Protein AF-A0A532AII9-F1 (afdb_monomer_lite)

Sequence (109 aa):
PAQQASDRAIMRRGLEWCARHGITSIQNMDGNLHQLELLSEIEAEGGLLCRVQVPFHYKNFMTLDMLDKASTMAERYNGEWLSSGMVKVFYDGVLDSWTAVMVEPYADR

Secondary structure (DSSP, 8-state):
-HHHHHHHHHHHHHHHHHHHTT--EEE-TT--HHHHHHHHHHHHTT---SEEE-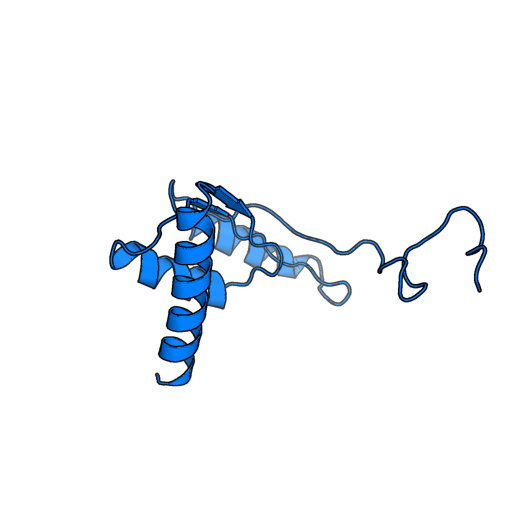-EEE-TT--GGGHHHHHHHHHH-B-SSEE---EEE--S--GGGT-S--SS--TT-

Radius of gyration: 16.85 Å; chains: 1; bounding box: 42×32×44 Å

Structure (mmCIF, N/CA/C/O backbone):
data_AF-A0A532AII9-F1
#
_entry.id   AF-A0A532AII9-F1
#
loop_
_atom_site.group_PDB
_atom_site.id
_atom_site.type_symbol
_atom_site.label_atom_id
_atom_site.label_alt_id
_atom_site.label_comp_id
_atom_site.label_asym_id
_atom_site.label_entity_id
_atom_site.label_seq_id
_atom_site.pdbx_PDB_ins_code
_atom_site.Cartn_x
_atom_site.Cartn_y
_atom_site.Cartn_z
_atom_site.occupancy
_atom_site.B_iso_or_equiv
_atom_site.auth_seq_id
_atom_site.auth_comp_id
_atom_site.auth_asym_id
_atom_site.auth_atom_id
_atom_site.pdbx_PDB_model_num
ATOM 1 N N . PRO A 1 1 ? -16.867 13.776 0.131 1.00 73.94 1 PRO A N 1
ATOM 2 C CA . PRO A 1 1 ? -17.819 12.757 0.647 1.00 73.94 1 PRO A CA 1
ATOM 3 C C . PRO A 1 1 ? -18.113 11.610 -0.337 1.00 73.94 1 PRO A C 1
ATOM 5 O O . PRO A 1 1 ? -17.810 10.470 -0.016 1.00 73.94 1 PRO A O 1
ATOM 8 N N . ALA A 1 2 ? -18.644 11.888 -1.538 1.00 84.25 2 ALA A N 1
ATOM 9 C CA . ALA A 1 2 ? -19.007 10.835 -2.501 1.00 84.25 2 ALA A CA 1
ATOM 10 C C . ALA A 1 2 ? -17.798 10.022 -3.013 1.00 84.25 2 ALA A C 1
ATOM 12 O O . ALA A 1 2 ? -17.857 8.796 -3.047 1.00 84.25 2 ALA A O 1
ATOM 13 N N . GLN A 1 3 ? -16.681 10.691 -3.332 1.00 88.19 3 GLN A N 1
ATOM 14 C CA . GLN A 1 3 ? -15.448 10.020 -3.767 1.00 88.19 3 GLN A CA 1
ATOM 15 C C . GLN A 1 3 ? -14.895 9.075 -2.691 1.00 88.19 3 GLN A C 1
ATOM 17 O O . GLN A 1 3 ? -14.621 7.918 -2.969 1.00 88.19 3 GLN A O 1
ATOM 22 N N . GLN A 1 4 ? -14.812 9.541 -1.445 1.00 88.38 4 GLN A N 1
ATOM 23 C CA . GLN A 1 4 ? -14.321 8.750 -0.313 1.00 88.38 4 GLN A CA 1
ATOM 24 C C . GLN A 1 4 ? -15.171 7.494 -0.069 1.00 88.38 4 GLN A C 1
ATOM 26 O O . GLN A 1 4 ? -14.630 6.411 0.138 1.00 88.38 4 GLN A O 1
ATOM 31 N N . ALA A 1 5 ? -16.501 7.612 -0.155 1.00 92.75 5 ALA A N 1
ATOM 32 C CA . ALA A 1 5 ? -17.399 6.463 -0.052 1.00 92.75 5 ALA A CA 1
ATOM 33 C C . ALA A 1 5 ? -17.170 5.452 -1.191 1.0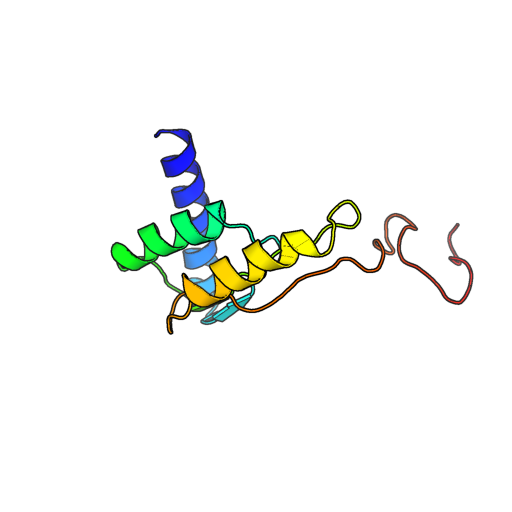0 92.75 5 ALA A C 1
ATOM 35 O O . ALA A 1 5 ? -17.145 4.244 -0.951 1.00 92.75 5 ALA A O 1
ATOM 36 N N . SER A 1 6 ? -16.953 5.941 -2.416 1.00 95.69 6 SER A N 1
ATOM 37 C CA . SER A 1 6 ? -16.599 5.101 -3.565 1.00 95.69 6 SER A CA 1
ATOM 38 C C . SER A 1 6 ? -15.260 4.384 -3.360 1.00 95.69 6 SER A C 1
ATOM 40 O O . SER A 1 6 ? -15.180 3.171 -3.558 1.00 95.69 6 SER A O 1
ATOM 42 N N . ASP A 1 7 ? -14.223 5.093 -2.909 1.00 95.44 7 ASP A N 1
ATOM 43 C CA . ASP A 1 7 ? -12.900 4.515 -2.650 1.00 95.44 7 ASP A CA 1
ATOM 44 C C . ASP A 1 7 ? -12.977 3.417 -1.575 1.00 95.44 7 ASP A C 1
ATOM 46 O O . ASP A 1 7 ? -12.427 2.326 -1.741 1.00 95.44 7 ASP A O 1
ATOM 50 N N . ARG A 1 8 ? -13.743 3.649 -0.501 1.00 96.06 8 ARG A N 1
ATOM 51 C CA . ARG A 1 8 ? -13.988 2.641 0.543 1.00 96.06 8 ARG A CA 1
ATOM 52 C C . ARG A 1 8 ? -14.734 1.423 0.019 1.00 96.06 8 ARG A C 1
ATOM 54 O O . ARG A 1 8 ? -14.383 0.299 0.375 1.00 96.06 8 ARG A O 1
ATOM 61 N N . ALA A 1 9 ? -15.735 1.615 -0.838 1.00 96.69 9 ALA A N 1
ATOM 62 C CA . ALA A 1 9 ? -16.444 0.505 -1.466 1.00 96.69 9 ALA A CA 1
ATOM 63 C C . ALA A 1 9 ? -15.504 -0.342 -2.344 1.00 96.69 9 ALA A C 1
ATOM 65 O O . ALA A 1 9 ? -15.608 -1.569 -2.363 1.00 96.69 9 ALA A O 1
ATOM 66 N N . ILE A 1 10 ? -14.546 0.284 -3.037 1.00 96.19 10 ILE A N 1
ATOM 67 C CA . ILE A 1 10 ? -13.507 -0.429 -3.792 1.00 96.19 10 ILE A CA 1
ATOM 68 C C . ILE A 1 10 ? -12.623 -1.254 -2.847 1.00 96.19 10 ILE A C 1
ATOM 70 O O . ILE A 1 10 ? -12.461 -2.452 -3.085 1.00 96.19 10 ILE A O 1
ATOM 74 N N . MET A 1 11 ? -12.124 -0.657 -1.760 1.00 95.88 11 MET A N 1
ATOM 75 C CA . MET A 1 11 ? -11.288 -1.353 -0.773 1.00 95.88 11 MET A CA 1
ATOM 76 C C . MET A 1 11 ? -12.006 -2.554 -0.147 1.00 95.88 11 MET A C 1
ATOM 78 O O . MET A 1 11 ? -11.443 -3.647 -0.091 1.00 95.88 11 MET A O 1
ATOM 82 N N . ARG A 1 12 ? -13.277 -2.393 0.248 1.00 97.50 12 ARG A N 1
ATOM 83 C CA . ARG A 1 12 ? -14.101 -3.482 0.802 1.00 97.50 12 ARG A CA 1
ATOM 84 C C . ARG A 1 12 ? -14.218 -4.665 -0.156 1.00 97.50 12 ARG A C 1
ATOM 86 O O . ARG A 1 12 ? -13.989 -5.796 0.257 1.00 97.50 12 ARG A O 1
ATOM 93 N N . ARG A 1 13 ? -14.476 -4.413 -1.444 1.00 97.62 13 ARG A N 1
ATOM 94 C CA . ARG A 1 13 ? -14.536 -5.483 -2.457 1.00 97.62 13 ARG A CA 1
ATOM 95 C C . ARG A 1 13 ? -13.213 -6.243 -2.584 1.00 97.62 13 ARG A C 1
ATOM 97 O O . ARG A 1 13 ? -13.236 -7.459 -2.759 1.00 97.62 13 ARG A O 1
ATOM 104 N N . GLY A 1 14 ? -12.079 -5.546 -2.494 1.00 96.50 14 GLY A N 1
ATOM 105 C CA . GLY A 1 14 ? -10.752 -6.170 -2.486 1.00 96.50 14 GLY A CA 1
ATOM 106 C C . GLY A 1 14 ? -10.539 -7.062 -1.261 1.00 96.50 14 GLY A C 1
ATOM 107 O O . GLY A 1 14 ? -10.178 -8.227 -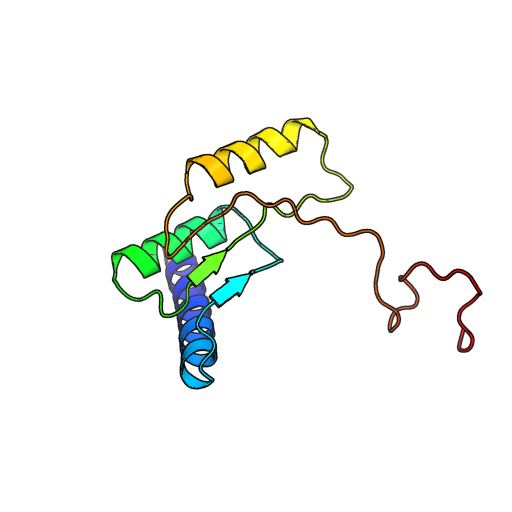1.407 1.00 96.50 14 GLY A O 1
ATOM 108 N N . LEU A 1 15 ? -10.851 -6.549 -0.067 1.00 97.56 15 LEU A N 1
ATOM 109 C CA . LEU A 1 15 ? -10.760 -7.291 1.198 1.00 97.56 15 LEU A CA 1
ATOM 110 C C . LEU A 1 15 ? -11.651 -8.540 1.201 1.00 97.56 15 LEU A C 1
ATOM 112 O O . LEU A 1 15 ? -11.197 -9.622 1.562 1.00 97.56 15 LEU A O 1
ATOM 116 N N . GLU A 1 16 ? -12.901 -8.419 0.747 1.00 98.12 16 GLU A N 1
ATOM 117 C CA . GLU A 1 16 ? -13.819 -9.552 0.585 1.00 98.12 16 GLU A CA 1
ATOM 118 C C . GLU A 1 16 ? -13.270 -10.591 -0.390 1.00 98.12 16 GLU A C 1
ATOM 120 O O . GLU A 1 16 ? -13.369 -11.794 -0.143 1.00 98.12 16 GLU A O 1
ATOM 125 N N . TRP A 1 17 ? -12.685 -10.147 -1.505 1.00 98.06 17 TRP A N 1
ATOM 126 C CA . TRP A 1 17 ? -12.070 -11.053 -2.464 1.00 98.06 17 TRP A CA 1
ATOM 127 C C . TRP A 1 17 ? -10.899 -11.811 -1.835 1.00 98.06 17 TRP A C 1
ATOM 129 O O . TRP A 1 17 ? -10.861 -13.035 -1.949 1.00 98.06 17 TRP A O 1
ATOM 139 N N . CYS A 1 18 ? -9.999 -11.123 -1.126 1.00 98.12 18 CYS A N 1
ATOM 140 C CA . CYS A 1 18 ? -8.885 -11.750 -0.415 1.00 98.12 18 CYS A CA 1
ATOM 141 C C . CYS A 1 18 ? -9.384 -12.778 0.609 1.00 98.12 18 CYS A C 1
ATOM 143 O O . CYS A 1 18 ? -8.981 -13.943 0.565 1.00 98.12 18 CYS A O 1
ATOM 145 N N . ALA A 1 19 ? -10.322 -12.379 1.469 1.00 97.75 19 ALA A N 1
ATOM 146 C CA . ALA A 1 19 ? -10.868 -13.233 2.516 1.00 97.75 19 ALA A CA 1
ATOM 147 C C . ALA A 1 19 ? -11.553 -14.490 1.954 1.00 97.75 19 ALA A C 1
ATOM 149 O O . ALA A 1 19 ? -11.332 -15.589 2.463 1.00 97.75 19 ALA A O 1
ATOM 150 N N . ARG A 1 20 ? -12.320 -14.368 0.856 1.00 98.12 20 ARG A N 1
ATOM 151 C CA . ARG A 1 20 ? -12.950 -15.523 0.182 1.00 98.12 20 ARG A CA 1
ATOM 152 C C . ARG A 1 20 ? -11.945 -16.553 -0.339 1.00 98.12 20 ARG A C 1
ATOM 154 O O . ARG A 1 20 ? -12.317 -17.711 -0.495 1.00 98.12 20 ARG A O 1
ATOM 161 N N . HIS A 1 21 ? -10.700 -16.154 -0.592 1.00 98.50 21 HIS A N 1
ATOM 162 C CA . HIS A 1 21 ? -9.622 -17.048 -1.027 1.00 98.50 21 HIS A CA 1
ATOM 163 C C . HIS A 1 21 ? -8.703 -17.483 0.127 1.00 98.50 21 HIS A C 1
ATOM 165 O O . HIS A 1 21 ? -7.636 -18.040 -0.114 1.00 98.50 21 HIS A O 1
ATOM 171 N N . GLY A 1 22 ? -9.090 -17.232 1.382 1.00 98.25 22 GLY A N 1
ATOM 172 C CA . GLY A 1 22 ? -8.295 -17.600 2.554 1.00 98.25 22 GLY A CA 1
ATOM 173 C C . GLY A 1 22 ? -7.051 -16.732 2.765 1.00 98.25 22 GLY A C 1
ATOM 174 O O . GLY A 1 22 ? -6.198 -17.074 3.584 1.00 98.25 22 GLY A O 1
ATOM 175 N N . ILE A 1 23 ? -6.931 -15.602 2.061 1.00 98.56 23 ILE A N 1
ATOM 176 C CA . ILE A 1 23 ? -5.857 -14.637 2.298 1.00 98.56 23 ILE A CA 1
ATOM 177 C C . ILE A 1 23 ? -6.204 -13.866 3.570 1.00 98.56 23 ILE A C 1
ATOM 179 O O . ILE A 1 23 ? -7.209 -13.163 3.632 1.00 98.56 23 ILE A O 1
ATOM 183 N N . THR A 1 24 ? -5.360 -14.000 4.591 1.00 97.69 24 THR A N 1
ATOM 184 C CA . THR A 1 24 ? -5.591 -13.390 5.913 1.00 97.69 24 THR A CA 1
ATOM 185 C C . THR A 1 24 ? -4.639 -12.237 6.229 1.00 97.69 24 THR A C 1
ATOM 187 O O . THR A 1 24 ? -4.815 -11.560 7.241 1.00 97.69 24 THR A O 1
ATOM 190 N N . SER A 1 25 ? -3.632 -12.005 5.385 1.00 98.06 25 SER A N 1
ATOM 191 C CA . SER A 1 25 ? -2.673 -10.907 5.512 1.00 98.06 25 SER A CA 1
ATOM 192 C C . SER A 1 25 ? -2.197 -10.457 4.134 1.00 98.06 25 SER A C 1
ATOM 194 O O . SER A 1 25 ? -1.931 -11.304 3.278 1.00 98.06 25 SER A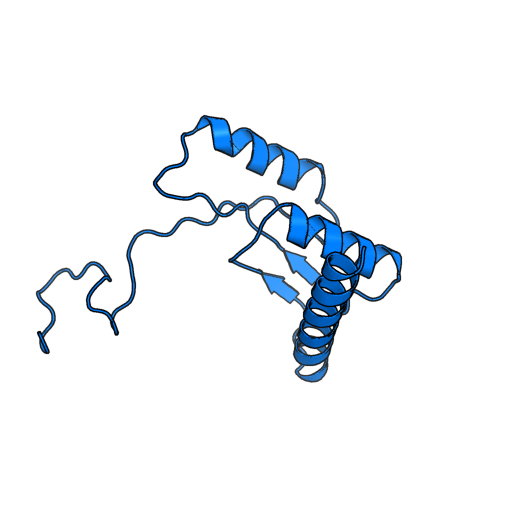 O 1
ATOM 196 N N . ILE A 1 26 ? -2.088 -9.146 3.923 1.00 97.12 26 ILE A N 1
ATOM 197 C CA . ILE A 1 26 ? -1.613 -8.532 2.680 1.00 97.12 26 ILE A CA 1
ATOM 198 C C . ILE A 1 26 ? -0.674 -7.357 2.965 1.00 97.12 26 ILE A C 1
ATOM 200 O O . ILE A 1 26 ? -0.821 -6.641 3.955 1.00 97.12 26 ILE A O 1
ATOM 204 N N . GLN A 1 27 ? 0.261 -7.123 2.046 1.00 96.31 27 GLN A N 1
ATOM 205 C CA . GLN A 1 27 ? 1.042 -5.891 1.988 1.00 96.31 27 GLN A CA 1
ATOM 206 C C . GLN A 1 27 ? 0.587 -5.086 0.767 1.00 96.31 27 GLN A C 1
ATOM 208 O O . GLN A 1 27 ? 0.806 -5.515 -0.368 1.00 96.31 27 GLN A O 1
ATOM 213 N N . ASN A 1 28 ? -0.065 -3.941 0.979 1.00 94.69 28 ASN A N 1
ATOM 214 C CA . ASN A 1 28 ? -0.593 -3.132 -0.118 1.00 94.69 28 ASN A CA 1
ATOM 215 C C . ASN A 1 28 ? 0.462 -2.144 -0.642 1.00 94.69 28 ASN A C 1
ATOM 217 O O . ASN A 1 28 ? 0.607 -1.041 -0.1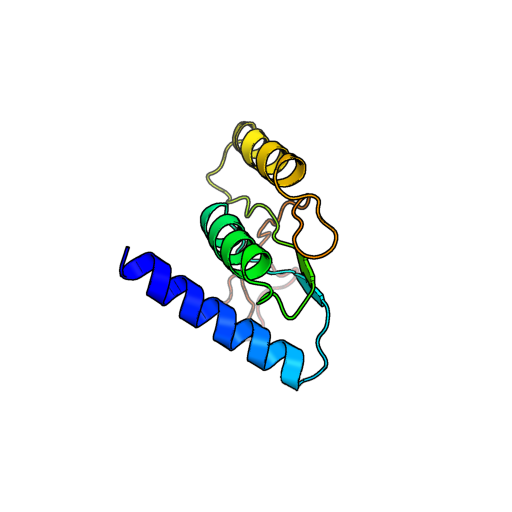26 1.00 94.69 28 ASN A O 1
ATOM 221 N N . MET A 1 29 ? 1.227 -2.560 -1.651 1.00 92.12 29 MET A N 1
ATOM 222 C CA . MET A 1 29 ? 2.486 -1.919 -2.059 1.00 92.12 29 MET A CA 1
ATOM 223 C C . MET A 1 29 ? 2.371 -0.550 -2.749 1.00 92.12 29 MET A C 1
ATOM 225 O O . MET A 1 29 ? 3.401 0.092 -2.952 1.00 92.12 29 MET A O 1
ATOM 229 N N . ASP A 1 30 ? 1.171 -0.088 -3.104 1.00 82.38 30 ASP A N 1
ATOM 230 C CA . ASP A 1 30 ? 0.917 1.248 -3.673 1.00 82.38 30 ASP A CA 1
ATOM 231 C C . ASP A 1 30 ? 0.476 2.289 -2.618 1.00 82.38 30 ASP A C 1
ATOM 233 O O . ASP A 1 30 ? -0.054 3.358 -2.940 1.00 82.38 30 ASP A O 1
ATOM 237 N N . GLY A 1 31 ? 0.771 1.965 -1.359 1.00 81.75 31 GLY A N 1
ATOM 238 C CA . GLY A 1 31 ? 0.396 2.663 -0.143 1.00 81.75 31 GLY A CA 1
ATOM 239 C C . GLY A 1 31 ? 0.613 4.170 -0.096 1.00 81.75 31 GLY A C 1
ATOM 240 O O . GLY A 1 31 ? 1.677 4.695 -0.435 1.00 81.75 31 GLY A O 1
ATOM 241 N N . ASN A 1 32 ? -0.389 4.875 0.428 1.00 89.44 32 ASN A N 1
ATOM 242 C CA . ASN A 1 32 ? -0.295 6.276 0.831 1.00 89.44 32 ASN A CA 1
ATOM 243 C C . ASN A 1 32 ? -1.195 6.563 2.050 1.00 89.44 32 ASN A C 1
ATOM 245 O O . ASN A 1 32 ? -1.971 5.707 2.475 1.00 89.44 32 ASN A O 1
ATOM 249 N N . LEU A 1 33 ? -1.092 7.776 2.608 1.00 92.12 33 LEU A N 1
ATOM 250 C CA . LEU A 1 33 ? -1.845 8.174 3.805 1.00 92.12 33 LEU A CA 1
ATOM 251 C C . LEU A 1 33 ? -3.367 8.065 3.619 1.00 92.12 33 LEU A C 1
ATOM 253 O O . LEU A 1 33 ? -4.048 7.610 4.528 1.00 92.12 33 LEU A O 1
ATOM 257 N N . HIS A 1 34 ? -3.883 8.439 2.442 1.00 93.00 34 HIS A N 1
ATOM 258 C CA . HIS A 1 34 ? -5.317 8.372 2.138 1.00 93.00 34 HIS A CA 1
ATOM 259 C C . HIS A 1 34 ? -5.815 6.928 2.202 1.00 93.00 34 HIS A C 1
ATOM 261 O O . HIS A 1 34 ? -6.808 6.651 2.860 1.00 93.00 34 HIS A O 1
ATOM 267 N N . GLN A 1 35 ? -5.091 5.975 1.609 1.00 94.88 35 GLN A N 1
ATOM 268 C CA . GLN A 1 35 ? -5.463 4.559 1.709 1.00 94.88 35 GLN A CA 1
ATOM 269 C C . GLN A 1 35 ? -5.469 4.052 3.160 1.00 94.88 35 GLN A C 1
ATOM 271 O O . GLN A 1 35 ? -6.387 3.326 3.534 1.00 94.88 35 GLN A O 1
ATOM 276 N N . LEU A 1 36 ? -4.486 4.446 3.979 1.00 97.12 36 LEU A N 1
ATOM 277 C CA . LEU A 1 36 ? -4.463 4.120 5.410 1.00 97.12 36 LEU A CA 1
ATOM 278 C C . LEU A 1 36 ? -5.680 4.697 6.151 1.00 97.12 36 LEU A C 1
ATOM 280 O O . LEU A 1 36 ? -6.276 3.996 6.962 1.00 97.12 36 LEU A O 1
ATOM 284 N N . GLU A 1 37 ? -6.095 5.926 5.840 1.00 96.25 37 GLU A N 1
ATOM 285 C CA . GLU A 1 37 ? -7.288 6.548 6.433 1.00 96.25 37 GLU A CA 1
ATOM 286 C C . GLU A 1 37 ? -8.569 5.791 6.054 1.00 96.25 37 GLU A C 1
ATOM 288 O O . GLU A 1 37 ? -9.362 5.446 6.930 1.00 96.25 37 GLU A O 1
ATOM 293 N N . LEU A 1 38 ? -8.735 5.428 4.777 1.00 96.62 38 LEU A N 1
ATOM 294 C CA . LEU A 1 38 ? -9.881 4.627 4.327 1.00 96.62 38 LEU A CA 1
ATOM 295 C C . LEU A 1 38 ? -9.923 3.246 4.997 1.00 96.62 38 LEU A C 1
ATOM 297 O O . LEU A 1 38 ? -10.997 2.775 5.371 1.00 96.62 38 LEU A O 1
ATOM 301 N N . LEU A 1 39 ? -8.770 2.583 5.123 1.00 97.62 39 LEU A N 1
ATOM 302 C CA . LEU A 1 39 ? -8.664 1.272 5.765 1.00 97.62 39 LEU A CA 1
ATOM 303 C C . LEU A 1 39 ? -8.929 1.361 7.269 1.00 97.62 39 LEU A C 1
ATOM 305 O O . LEU A 1 39 ? -9.586 0.475 7.805 1.00 97.62 39 LEU A O 1
ATOM 309 N N . SER A 1 40 ? -8.496 2.439 7.924 1.00 97.88 40 SER A N 1
ATOM 310 C CA . SER A 1 40 ? -8.767 2.690 9.342 1.00 97.88 40 SER A CA 1
ATOM 311 C C . SER A 1 40 ? -10.253 2.946 9.603 1.00 97.88 40 SER A C 1
ATOM 313 O O . SER A 1 40 ? -10.807 2.421 10.565 1.00 97.88 40 SER A O 1
ATOM 315 N N . GLU A 1 41 ? -10.950 3.661 8.713 1.00 97.50 41 GLU A N 1
ATOM 316 C CA . GLU A 1 41 ? -12.415 3.780 8.785 1.00 97.50 41 GLU A CA 1
ATOM 317 C C . GLU A 1 41 ? -13.112 2.422 8.609 1.00 97.50 41 GLU A C 1
ATOM 319 O O . GLU A 1 41 ? -14.075 2.113 9.308 1.00 97.50 41 GLU A O 1
ATOM 324 N N . ILE A 1 42 ? -12.631 1.590 7.680 1.00 98.00 42 ILE A N 1
ATOM 325 C CA . ILE A 1 42 ? -13.169 0.239 7.465 1.00 98.00 42 ILE A CA 1
ATOM 326 C C . ILE A 1 42 ? -12.922 -0.653 8.691 1.00 98.00 42 ILE A C 1
ATOM 328 O O . ILE A 1 42 ? -13.815 -1.410 9.073 1.00 98.00 42 ILE A O 1
ATOM 332 N N . GLU A 1 43 ? -11.744 -0.559 9.307 1.00 98.19 43 GLU A N 1
ATOM 333 C CA . GLU A 1 43 ? -11.378 -1.248 10.549 1.00 98.19 43 GLU A CA 1
ATOM 334 C C . GLU A 1 43 ? -12.277 -0.831 11.714 1.00 98.19 43 GLU A C 1
ATOM 336 O O . GLU A 1 43 ? -12.827 -1.698 12.390 1.00 98.19 43 GLU A O 1
ATOM 341 N N . ALA A 1 44 ? -12.501 0.473 11.899 1.00 97.75 44 ALA A N 1
ATOM 342 C CA . ALA A 1 44 ? -13.364 1.006 12.954 1.00 97.75 44 ALA A CA 1
ATOM 343 C C . ALA A 1 44 ? -14.818 0.506 12.849 1.00 97.75 44 ALA A C 1
ATOM 345 O O . ALA A 1 44 ? -15.513 0.375 13.854 1.00 97.75 44 ALA A O 1
ATOM 346 N N . GLU A 1 45 ? -15.273 0.183 11.638 1.00 97.19 45 GLU A N 1
ATOM 347 C CA . GLU A 1 45 ? -16.584 -0.418 11.369 1.00 97.19 45 GLU A CA 1
ATOM 348 C C . GLU A 1 45 ? -16.584 -1.959 11.452 1.00 97.19 45 GLU A C 1
ATOM 350 O O . GLU A 1 45 ? -17.585 -2.593 11.118 1.00 97.19 45 GLU A O 1
ATOM 355 N N . GLY A 1 46 ? -15.470 -2.587 11.844 1.00 96.50 46 GLY A N 1
ATOM 356 C CA . GLY A 1 46 ? -15.315 -4.046 11.912 1.00 96.50 46 GLY A CA 1
ATOM 357 C C . GLY A 1 46 ? -15.235 -4.732 10.543 1.00 96.50 46 GLY A C 1
ATOM 358 O O . GLY A 1 46 ? -15.449 -5.935 10.428 1.00 96.50 46 GLY A O 1
ATOM 359 N N . GLY A 1 47 ? -14.970 -3.967 9.483 1.00 96.38 47 GLY A N 1
ATOM 360 C CA . GLY A 1 47 ? -14.994 -4.428 8.098 1.00 96.38 47 GLY A CA 1
ATOM 361 C C . GLY A 1 47 ? -13.646 -4.855 7.523 1.00 96.38 47 GLY A C 1
ATOM 362 O O . GLY A 1 47 ? -13.590 -5.208 6.345 1.00 96.38 47 GLY A O 1
ATOM 363 N N . LEU A 1 48 ? -12.561 -4.771 8.295 1.00 97.75 48 LEU A N 1
ATOM 364 C CA . LEU A 1 48 ? -11.227 -5.126 7.823 1.00 97.75 48 LEU A CA 1
ATOM 365 C C . LEU A 1 48 ? -11.033 -6.649 7.908 1.00 97.75 48 LEU A C 1
ATOM 367 O O . LEU A 1 48 ? -10.723 -7.196 8.958 1.00 97.75 48 LEU A O 1
ATOM 371 N N . LEU A 1 49 ? -11.260 -7.344 6.790 1.00 97.56 49 LEU A N 1
ATOM 372 C CA . LEU A 1 49 ? -11.306 -8.817 6.743 1.00 97.56 49 LEU A CA 1
ATOM 373 C C . LEU A 1 49 ? -9.928 -9.497 6.650 1.00 97.56 49 LEU A C 1
ATOM 375 O O . LEU A 1 49 ? -9.830 -10.720 6.749 1.00 97.56 49 LEU A O 1
ATOM 379 N N . CYS A 1 50 ? -8.865 -8.722 6.446 1.00 97.50 50 CYS A N 1
ATOM 380 C CA . CYS A 1 50 ? -7.485 -9.195 6.363 1.00 97.50 50 CYS A CA 1
ATOM 381 C C . CYS A 1 50 ? -6.592 -8.246 7.161 1.00 97.50 50 CYS A C 1
ATOM 383 O O . CYS A 1 50 ? -6.876 -7.053 7.215 1.00 97.50 50 CYS A O 1
ATOM 385 N N . ARG A 1 51 ? -5.475 -8.736 7.705 1.00 98.50 51 ARG A N 1
ATOM 386 C CA . ARG A 1 51 ? -4.408 -7.844 8.178 1.00 98.50 51 ARG A CA 1
ATOM 387 C C . ARG A 1 51 ? -3.806 -7.114 6.982 1.00 98.50 51 ARG A C 1
ATOM 389 O O . ARG A 1 51 ? -3.485 -7.753 5.980 1.00 98.50 51 ARG A O 1
ATOM 396 N N . VAL A 1 52 ? -3.661 -5.799 7.068 1.00 98.12 52 VAL A N 1
ATOM 397 C CA . VAL A 1 52 ? -3.133 -4.980 5.975 1.00 98.12 52 VAL A CA 1
ATOM 398 C C . VAL A 1 52 ? -1.934 -4.191 6.466 1.00 98.12 52 VAL A C 1
ATOM 400 O O . VAL A 1 52 ? -2.037 -3.408 7.408 1.00 98.12 52 VAL A O 1
ATOM 403 N N . GLN A 1 53 ? -0.802 -4.365 5.790 1.00 98.19 53 GLN A N 1
ATOM 404 C CA . GLN A 1 53 ? 0.359 -3.506 5.970 1.00 98.19 53 GLN A CA 1
ATOM 405 C C . GLN A 1 53 ? 0.536 -2.595 4.753 1.00 98.19 53 GLN A C 1
ATOM 407 O O . GLN A 1 53 ? 0.587 -3.066 3.616 1.00 98.19 53 GLN A O 1
ATOM 412 N N . VAL A 1 54 ? 0.643 -1.288 4.977 1.00 97.94 54 VAL A N 1
ATOM 413 C CA . VAL A 1 54 ? 0.754 -0.278 3.917 1.00 97.94 54 VAL A CA 1
ATOM 414 C C . VAL A 1 54 ? 2.102 0.450 4.041 1.00 97.94 54 VAL A C 1
ATOM 416 O O . VAL A 1 54 ? 2.297 1.204 4.998 1.00 97.94 54 VAL A O 1
ATOM 419 N N . PRO A 1 55 ? 3.061 0.251 3.116 1.00 97.31 55 PRO A N 1
ATOM 420 C CA . PRO A 1 55 ? 4.321 0.982 3.119 1.00 97.31 55 PRO A CA 1
ATOM 421 C C . PRO A 1 55 ? 4.133 2.436 2.664 1.00 97.31 55 PRO A C 1
ATOM 423 O O . PRO A 1 55 ? 3.203 2.763 1.926 1.00 97.31 55 PRO A O 1
ATOM 426 N N . PHE A 1 56 ? 5.075 3.303 3.030 1.00 96.56 56 PHE A N 1
ATOM 427 C CA . PHE A 1 56 ? 5.261 4.585 2.359 1.00 96.56 56 PHE A CA 1
ATOM 428 C C . PHE A 1 56 ? 5.885 4.359 0.980 1.00 96.56 56 PHE A C 1
ATOM 430 O O . PHE A 1 56 ? 7.005 3.853 0.874 1.00 96.56 56 PHE A O 1
ATOM 437 N N . HIS A 1 57 ? 5.174 4.731 -0.084 1.00 95.75 57 HIS A N 1
A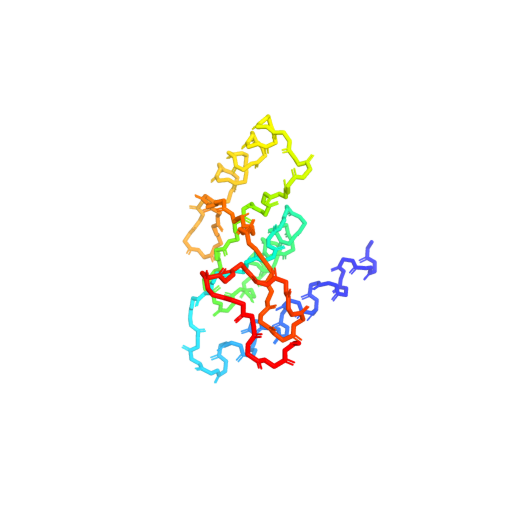TOM 438 C CA . HIS A 1 57 ? 5.702 4.678 -1.443 1.00 95.75 57 HIS A CA 1
ATOM 439 C C . HIS A 1 57 ? 6.637 5.868 -1.710 1.00 95.75 57 HIS A C 1
ATOM 441 O O . HIS A 1 57 ? 6.200 6.972 -2.047 1.00 95.75 57 HIS A O 1
ATOM 447 N N . TYR A 1 58 ? 7.939 5.616 -1.589 1.00 94.56 58 TYR A N 1
ATOM 448 C CA . TYR A 1 58 ? 8.997 6.579 -1.863 1.00 94.56 58 TYR A CA 1
ATOM 449 C C . TYR A 1 58 ? 9.304 6.620 -3.363 1.00 94.56 58 TYR A C 1
ATOM 451 O O . TYR A 1 58 ? 9.669 5.610 -3.971 1.00 94.56 58 TYR A O 1
ATOM 459 N N . LYS A 1 59 ? 9.153 7.800 -3.970 1.00 93.06 59 LYS A N 1
ATOM 460 C CA . LYS A 1 59 ? 9.342 8.014 -5.413 1.00 93.06 59 LYS A CA 1
ATOM 461 C C . LYS A 1 59 ? 10.683 8.679 -5.704 1.00 93.06 59 LYS A C 1
ATOM 463 O O . LYS A 1 59 ? 11.204 9.420 -4.882 1.00 93.06 59 LYS A O 1
ATOM 468 N N . ASN A 1 60 ? 11.212 8.468 -6.905 1.00 91.62 60 ASN A N 1
ATOM 469 C CA . ASN A 1 60 ? 12.518 8.981 -7.338 1.00 91.62 60 ASN A CA 1
ATOM 470 C C . ASN A 1 60 ? 12.664 10.516 -7.280 1.00 91.62 60 ASN A C 1
ATOM 472 O O . ASN A 1 60 ? 13.775 11.012 -7.141 1.00 91.62 60 ASN A O 1
ATOM 476 N N . PHE A 1 61 ? 11.565 11.266 -7.383 1.00 93.38 61 PHE A N 1
ATOM 477 C CA . PHE A 1 61 ? 11.562 12.728 -7.252 1.00 93.38 61 PHE A CA 1
ATOM 478 C C . PHE A 1 61 ? 11.402 13.220 -5.803 1.00 93.38 61 PHE A C 1
ATOM 480 O O . PHE A 1 61 ? 11.353 14.426 -5.573 1.00 93.38 61 PHE A O 1
ATOM 487 N N . MET A 1 62 ? 11.261 12.314 -4.831 1.00 95.19 62 MET A N 1
ATOM 488 C CA . MET A 1 62 ? 11.197 12.668 -3.416 1.00 95.19 62 MET A CA 1
ATOM 489 C C . MET A 1 62 ? 12.603 12.842 -2.848 1.00 95.19 62 MET A C 1
ATOM 491 O O . MET A 1 62 ? 13.528 12.088 -3.156 1.00 95.19 62 MET A O 1
ATOM 495 N N . THR A 1 63 ? 12.734 13.834 -1.984 1.00 96.38 63 THR A N 1
ATOM 496 C CA . THR A 1 63 ? 13.915 14.101 -1.170 1.00 96.38 63 THR A CA 1
ATOM 497 C C . THR A 1 63 ? 13.854 13.313 0.141 1.00 96.38 63 THR A C 1
ATOM 499 O O . THR A 1 63 ? 12.794 12.823 0.535 1.00 96.38 63 THR A O 1
ATOM 502 N N . LEU A 1 64 ? 14.992 13.172 0.829 1.00 95.62 64 LEU A N 1
ATOM 503 C CA . LEU A 1 64 ? 15.083 12.351 2.044 1.00 95.62 64 LEU A CA 1
ATOM 504 C C . LEU A 1 64 ? 14.175 12.839 3.183 1.00 95.62 64 LEU A C 1
ATOM 506 O O . LEU A 1 64 ? 13.698 12.011 3.951 1.00 95.62 64 LEU A O 1
ATOM 510 N N . ASP A 1 65 ? 13.875 14.137 3.265 1.00 96.31 65 ASP A N 1
ATOM 511 C CA . ASP A 1 65 ? 12.918 14.703 4.232 1.00 96.31 65 ASP A CA 1
ATOM 512 C C . ASP A 1 65 ? 11.502 14.126 4.083 1.00 96.31 65 ASP A C 1
ATOM 514 O O . ASP A 1 65 ? 10.738 14.071 5.043 1.00 96.31 65 ASP A O 1
ATOM 518 N N . MET A 1 66 ? 11.147 13.585 2.913 1.00 94.31 66 MET A N 1
ATOM 519 C CA . MET A 1 66 ? 9.867 12.897 2.742 1.00 94.31 66 MET A CA 1
ATOM 520 C C . MET A 1 66 ? 9.759 11.619 3.585 1.00 94.31 66 MET A C 1
ATOM 522 O O . MET A 1 66 ? 8.641 11.147 3.805 1.00 94.31 66 MET A O 1
ATOM 526 N N . LEU A 1 67 ? 10.873 11.076 4.090 1.00 95.12 67 LEU A N 1
ATOM 527 C CA . LEU A 1 67 ? 10.860 9.947 5.022 1.00 95.12 67 LEU A CA 1
ATOM 528 C C . LEU A 1 67 ? 10.237 10.304 6.377 1.00 95.12 67 LEU A C 1
ATOM 530 O O . LEU A 1 67 ? 9.715 9.405 7.031 1.00 95.12 67 LEU A O 1
ATOM 534 N N . ASP A 1 68 ? 10.149 11.583 6.753 1.00 96.12 68 ASP A N 1
ATOM 535 C CA . ASP A 1 68 ? 9.409 11.998 7.954 1.00 96.12 68 ASP A CA 1
ATOM 536 C C . ASP A 1 68 ? 7.919 11.617 7.859 1.00 96.12 68 ASP A C 1
ATOM 538 O O . ASP A 1 68 ? 7.270 11.287 8.858 1.00 96.12 68 ASP A O 1
ATOM 542 N N . LYS A 1 69 ? 7.366 11.563 6.637 1.00 94.31 69 LYS A N 1
ATOM 543 C CA . LYS A 1 69 ? 6.007 11.048 6.401 1.00 94.31 69 LYS A CA 1
ATOM 544 C C . LYS A 1 69 ? 5.928 9.541 6.617 1.00 94.31 69 LYS A C 1
ATOM 546 O O . LYS A 1 69 ? 4.917 9.069 7.131 1.00 94.31 69 LYS A O 1
ATOM 551 N N . ALA A 1 70 ? 6.972 8.795 6.257 1.00 95.31 70 ALA A N 1
ATOM 552 C CA . ALA A 1 70 ? 7.043 7.363 6.530 1.00 95.31 70 ALA A CA 1
ATOM 553 C C . ALA A 1 70 ? 7.077 7.094 8.041 1.00 95.31 70 ALA A C 1
ATOM 555 O O . ALA A 1 70 ? 6.327 6.243 8.516 1.00 95.31 70 ALA A O 1
ATOM 556 N N . SER A 1 71 ? 7.859 7.873 8.798 1.00 96.81 71 SER A N 1
ATOM 557 C CA . SER A 1 71 ? 7.867 7.830 10.267 1.00 96.81 71 SER A CA 1
ATOM 558 C C . SER A 1 71 ? 6.483 8.141 10.840 1.00 96.81 71 SER A C 1
ATOM 560 O O . SER A 1 71 ? 5.954 7.358 11.622 1.00 96.81 71 SER A O 1
ATOM 562 N N . THR A 1 72 ? 5.829 9.203 10.356 1.00 96.12 72 THR A N 1
ATOM 563 C CA . THR A 1 72 ? 4.458 9.561 10.768 1.00 96.12 72 THR A CA 1
ATOM 564 C C . THR A 1 72 ? 3.458 8.429 10.495 1.00 96.12 72 THR A C 1
ATOM 566 O O . THR A 1 72 ? 2.596 8.142 11.323 1.00 96.12 72 THR A O 1
ATOM 569 N N . MET A 1 73 ? 3.551 7.769 9.334 1.00 97.00 73 MET A N 1
ATOM 570 C CA . MET A 1 73 ? 2.704 6.616 9.008 1.00 97.00 73 MET A CA 1
ATOM 571 C C . MET A 1 73 ? 2.955 5.448 9.962 1.00 97.00 73 MET A C 1
ATOM 573 O O . MET A 1 73 ? 1.996 4.839 10.428 1.00 97.00 73 MET A O 1
ATOM 577 N N . ALA A 1 74 ? 4.220 5.150 10.259 1.00 97.31 74 ALA A N 1
ATOM 578 C CA . ALA A 1 74 ? 4.604 4.083 11.177 1.00 97.31 74 ALA A CA 1
ATOM 579 C C . ALA A 1 74 ? 4.098 4.342 12.605 1.00 97.31 74 ALA A C 1
ATOM 581 O O . ALA A 1 74 ? 3.602 3.429 13.257 1.00 97.31 74 ALA A O 1
ATOM 582 N N . GLU A 1 75 ? 4.183 5.587 13.075 1.00 97.81 75 GLU A N 1
ATOM 583 C CA . GLU A 1 75 ? 3.708 5.992 14.400 1.00 97.81 75 GLU A CA 1
ATOM 584 C C . GLU A 1 75 ? 2.180 5.970 14.502 1.00 97.81 75 GLU A C 1
ATOM 586 O O . GLU A 1 75 ? 1.637 5.474 15.489 1.00 97.81 75 GLU A O 1
ATOM 591 N N . ARG A 1 76 ? 1.476 6.487 13.484 1.00 97.81 76 ARG A N 1
ATOM 592 C CA . ARG A 1 76 ? 0.007 6.589 13.481 1.00 97.81 76 ARG A CA 1
ATOM 593 C C . ARG A 1 76 ? -0.683 5.244 13.247 1.00 97.81 76 ARG A C 1
ATOM 595 O O . ARG A 1 76 ? -1.778 5.040 13.761 1.00 97.81 76 ARG A O 1
ATOM 602 N N . TYR A 1 77 ? -0.067 4.348 12.476 1.00 98.19 77 TYR A N 1
ATOM 603 C CA . TYR A 1 77 ? -0.639 3.057 12.095 1.00 98.19 77 TYR A CA 1
ATOM 604 C C . TYR A 1 77 ? 0.300 1.920 12.508 1.00 98.19 77 TYR A C 1
ATOM 606 O O . TYR A 1 77 ? 1.137 1.464 11.729 1.00 98.19 77 TYR A O 1
ATOM 614 N N . ASN A 1 78 ? 0.149 1.452 13.745 1.00 97.94 78 ASN A N 1
ATOM 615 C CA . ASN A 1 78 ? 0.964 0.396 14.359 1.00 97.94 78 ASN A CA 1
ATOM 616 C C . ASN A 1 78 ? 0.113 -0.720 14.999 1.00 97.94 78 ASN A C 1
ATOM 618 O O . ASN A 1 78 ? 0.572 -1.413 15.907 1.00 97.94 78 ASN A O 1
ATOM 622 N N . GLY A 1 79 ? -1.132 -0.878 14.541 1.00 98.00 79 GLY A N 1
ATOM 623 C CA . GLY A 1 79 ? -2.067 -1.872 15.056 1.00 98.00 79 GLY A CA 1
ATOM 624 C C . GLY A 1 79 ? -1.803 -3.285 14.532 1.00 98.00 79 GLY A C 1
ATOM 625 O O . GLY A 1 79 ? -1.051 -3.501 13.583 1.00 98.00 79 GLY A O 1
ATOM 626 N N . GLU A 1 80 ? -2.470 -4.267 15.142 1.00 97.12 80 GLU A N 1
ATOM 627 C CA . GLU A 1 80 ? -2.402 -5.674 14.720 1.00 97.12 80 GLU A CA 1
ATOM 628 C C . GLU A 1 80 ? -3.036 -5.897 13.336 1.00 97.12 80 GLU A C 1
ATOM 630 O O . GLU A 1 80 ? -2.537 -6.683 12.527 1.00 97.12 80 GLU A O 1
ATOM 635 N N . TRP A 1 81 ? -4.145 -5.206 13.069 1.00 98.00 81 TRP A N 1
ATOM 636 C CA . TRP A 1 81 ? -4.965 -5.384 11.874 1.00 98.00 81 TRP A CA 1
ATOM 637 C C . TRP A 1 81 ? -4.584 -4.428 10.744 1.00 98.00 81 TRP A C 1
ATOM 639 O O . TRP A 1 81 ? -4.547 -4.844 9.585 1.00 98.00 81 TRP A O 1
ATOM 649 N N . LEU A 1 82 ? -4.229 -3.187 11.075 1.00 98.50 82 LEU A N 1
ATOM 650 C CA . LEU A 1 82 ? -3.732 -2.189 10.135 1.00 98.50 82 LEU A CA 1
ATOM 651 C C . LEU A 1 82 ? -2.401 -1.610 10.620 1.00 98.50 82 LEU A C 1
ATOM 653 O O . LEU A 1 82 ? -2.312 -1.044 11.711 1.00 98.50 82 LEU A O 1
ATOM 657 N N . SER A 1 83 ? -1.367 -1.714 9.786 1.00 98.44 83 SER A N 1
ATOM 658 C CA . SER A 1 83 ? -0.029 -1.218 10.117 1.00 98.44 83 SER A CA 1
ATOM 659 C C . SER A 1 83 ? 0.687 -0.555 8.940 1.00 98.44 83 SER A C 1
ATOM 661 O O . SER A 1 83 ? 0.383 -0.784 7.768 1.00 98.44 83 SER A O 1
ATOM 663 N N . SER A 1 84 ? 1.673 0.279 9.256 1.00 97.94 84 SER A N 1
ATOM 664 C CA . SER A 1 84 ? 2.681 0.790 8.328 1.00 97.94 84 SER A CA 1
ATOM 665 C C . SER A 1 84 ? 4.090 0.418 8.825 1.00 97.94 84 SER A C 1
ATOM 667 O O . SER A 1 84 ? 4.270 -0.646 9.416 1.00 97.94 84 SER A O 1
ATOM 669 N N . GLY A 1 85 ? 5.111 1.233 8.541 1.00 95.62 85 GLY A N 1
ATOM 670 C CA . GLY A 1 85 ? 6.489 1.016 9.013 1.00 95.62 85 GLY A CA 1
ATOM 671 C C . GLY A 1 85 ? 7.450 0.418 7.987 1.00 95.62 85 GLY A C 1
ATOM 672 O O . GLY A 1 85 ? 8.551 0.010 8.338 1.00 95.62 85 GLY A O 1
ATOM 673 N N . MET A 1 86 ? 7.059 0.383 6.714 1.00 95.75 86 MET A N 1
ATOM 674 C CA . MET A 1 86 ? 7.933 0.002 5.602 1.00 95.75 86 MET A CA 1
ATOM 675 C C . MET A 1 86 ? 8.035 1.140 4.591 1.00 95.75 86 MET A C 1
ATOM 677 O O . MET A 1 86 ? 7.103 1.928 4.436 1.00 95.75 86 MET A O 1
ATOM 681 N N . VAL A 1 87 ? 9.144 1.184 3.855 1.00 95.44 87 VAL A N 1
ATOM 682 C CA . VAL A 1 87 ? 9.337 2.097 2.725 1.00 95.44 87 VAL A CA 1
ATOM 683 C C . VAL A 1 87 ? 9.463 1.269 1.454 1.00 95.44 87 VAL A C 1
ATOM 685 O O . VAL A 1 87 ? 10.350 0.426 1.339 1.00 95.44 87 VAL A O 1
ATOM 688 N N . LYS A 1 88 ? 8.563 1.501 0.498 1.00 95.81 88 LYS A N 1
ATOM 689 C CA . LYS A 1 88 ? 8.597 0.872 -0.823 1.00 95.81 88 LYS A CA 1
ATOM 690 C C . LYS A 1 88 ? 9.275 1.815 -1.807 1.00 95.81 88 LYS A C 1
ATOM 692 O O . LYS A 1 88 ? 8.840 2.951 -1.968 1.00 95.81 88 LYS A O 1
ATOM 697 N N . VAL A 1 89 ? 10.286 1.306 -2.501 1.00 94.56 89 VAL A N 1
ATOM 698 C CA . VAL A 1 89 ? 10.963 1.972 -3.620 1.00 94.56 89 VAL A CA 1
ATOM 699 C C . VAL A 1 89 ? 10.782 1.164 -4.903 1.00 94.56 89 VAL A C 1
ATOM 701 O O . VAL A 1 89 ? 10.662 -0.064 -4.859 1.00 94.56 89 VAL A O 1
ATOM 704 N N . PHE A 1 90 ? 10.770 1.853 -6.041 1.00 93.62 90 PHE A N 1
ATOM 705 C CA . PHE A 1 90 ? 11.031 1.235 -7.339 1.00 93.62 90 PHE A CA 1
ATOM 706 C C . PHE A 1 90 ? 12.507 1.409 -7.662 1.00 93.62 90 PHE A C 1
ATOM 708 O O . PHE A 1 90 ? 13.027 2.522 -7.583 1.00 93.62 90 PHE A O 1
ATOM 715 N N . TYR A 1 91 ? 13.167 0.305 -7.991 1.00 92.81 91 TYR A N 1
ATOM 716 C CA . TYR A 1 91 ? 14.551 0.328 -8.445 1.00 92.81 91 TYR A CA 1
ATOM 717 C C . TYR A 1 91 ? 14.610 0.540 -9.961 1.00 92.81 91 TYR A C 1
ATOM 719 O O . TYR A 1 91 ? 15.289 1.444 -10.440 1.00 92.81 91 TYR A O 1
ATOM 727 N N . ASP A 1 92 ? 13.825 -0.238 -10.700 1.00 95.06 92 ASP A N 1
ATOM 728 C CA . ASP A 1 92 ? 13.709 -0.212 -12.151 1.00 95.06 92 ASP A CA 1
ATOM 729 C C . ASP A 1 92 ? 12.251 -0.429 -12.602 1.00 95.06 92 ASP A C 1
ATOM 731 O O . ASP A 1 92 ? 11.310 -0.316 -11.807 1.00 95.06 92 ASP A O 1
ATOM 735 N N . GLY A 1 93 ? 12.059 -0.639 -13.907 1.00 94.94 93 GLY A N 1
ATOM 736 C CA . GLY A 1 93 ? 10.757 -0.884 -14.512 1.00 94.94 93 GLY A CA 1
ATOM 737 C C . GLY A 1 93 ? 10.402 -2.368 -14.635 1.00 94.94 93 GLY A C 1
ATOM 738 O O . GLY A 1 93 ? 10.648 -3.168 -13.740 1.00 94.94 93 GLY A O 1
ATOM 739 N N . VAL A 1 94 ? 9.774 -2.738 -15.749 1.00 96.44 94 VAL A N 1
ATOM 740 C CA . VAL A 1 94 ? 9.314 -4.111 -16.009 1.00 96.44 94 VAL A CA 1
ATOM 741 C C . VAL A 1 94 ? 9.858 -4.633 -17.333 1.00 96.44 94 VAL A C 1
ATOM 743 O O . VAL A 1 94 ? 10.092 -3.857 -18.266 1.00 96.44 94 VAL A O 1
ATOM 746 N N . LEU A 1 95 ? 10.015 -5.956 -17.416 1.00 95.88 95 LEU A N 1
ATOM 747 C CA . LEU A 1 95 ? 10.529 -6.646 -18.601 1.00 95.88 95 LEU A CA 1
ATOM 748 C C . LEU A 1 95 ? 9.662 -6.386 -19.839 1.00 95.88 95 LEU A C 1
ATOM 750 O O . LEU A 1 95 ? 10.202 -6.014 -20.874 1.00 95.88 95 LEU A O 1
ATOM 754 N N . ASP A 1 96 ? 8.332 -6.468 -19.711 1.00 94.62 96 ASP A N 1
ATOM 755 C CA . ASP A 1 96 ? 7.383 -6.341 -20.835 1.00 94.62 96 ASP A CA 1
ATOM 756 C C . ASP A 1 96 ? 7.428 -4.984 -21.557 1.00 94.62 96 ASP A C 1
ATOM 758 O O . ASP A 1 96 ? 6.928 -4.844 -22.669 1.00 94.62 96 ASP A O 1
ATOM 762 N N . SER A 1 97 ? 7.985 -3.956 -20.911 1.00 95.62 97 SER A N 1
ATOM 763 C CA . SER A 1 97 ? 8.140 -2.616 -21.495 1.00 95.62 97 SER A CA 1
ATOM 764 C C . SER A 1 97 ? 9.598 -2.246 -21.751 1.00 95.62 97 SER A C 1
ATOM 766 O O . SER A 1 97 ? 9.886 -1.091 -22.062 1.00 95.62 97 SER A O 1
ATOM 768 N N . TRP A 1 98 ? 10.520 -3.204 -21.615 1.00 95.69 98 TRP A N 1
ATOM 769 C CA . TRP A 1 98 ? 11.961 -2.998 -21.755 1.00 95.69 98 TRP A CA 1
ATOM 770 C C . TRP A 1 98 ? 12.517 -1.896 -20.835 1.00 95.69 98 TRP A C 1
ATOM 772 O O . TRP A 1 98 ? 13.459 -1.185 -21.199 1.00 95.69 98 TRP A O 1
ATOM 782 N N . THR A 1 99 ? 11.915 -1.726 -19.651 1.00 95.25 99 THR A N 1
ATOM 783 C CA . THR A 1 99 ? 12.304 -0.707 -18.656 1.00 95.25 99 THR A CA 1
ATOM 784 C C . THR A 1 99 ? 12.966 -1.291 -17.407 1.00 95.25 99 THR A C 1
ATOM 786 O O . THR A 1 99 ? 13.533 -0.531 -16.621 1.00 95.25 99 THR A O 1
ATOM 789 N N . ALA A 1 100 ? 12.925 -2.613 -17.211 1.00 96.88 100 ALA A N 1
ATOM 790 C CA . ALA A 1 100 ? 13.753 -3.275 -16.203 1.00 96.88 100 ALA A CA 1
ATOM 791 C C . ALA A 1 100 ? 15.243 -3.188 -16.584 1.00 96.88 100 ALA A C 1
ATOM 793 O O . ALA A 1 100 ? 15.601 -3.161 -17.769 1.00 96.88 100 ALA A O 1
ATOM 794 N N . VAL A 1 101 ? 16.117 -3.123 -15.585 1.00 95.94 101 VAL A N 1
ATOM 795 C CA . VAL A 1 101 ? 17.568 -3.040 -15.778 1.00 95.94 101 VAL A CA 1
ATOM 796 C C . VAL A 1 101 ? 18.123 -4.450 -15.953 1.00 95.94 101 VAL A C 1
ATOM 798 O O . VAL A 1 101 ? 18.021 -5.285 -15.058 1.00 95.94 101 VAL A O 1
ATOM 801 N N . MET A 1 102 ? 18.741 -4.710 -17.105 1.00 96.44 102 MET A N 1
ATOM 802 C CA . MET A 1 102 ? 19.297 -6.018 -17.454 1.00 96.44 102 MET A CA 1
ATOM 803 C C . MET A 1 102 ? 20.828 -5.980 -17.464 1.00 96.44 102 MET A C 1
ATOM 805 O O . MET A 1 102 ? 21.424 -4.978 -17.860 1.00 96.44 102 MET A O 1
ATOM 809 N N . VAL A 1 103 ? 21.467 -7.076 -17.038 1.00 96.75 103 VAL A N 1
ATOM 810 C CA . VAL A 1 103 ? 22.935 -7.229 -17.117 1.00 96.75 103 VAL A CA 1
ATOM 811 C C . VAL A 1 103 ? 23.388 -7.347 -18.575 1.00 96.75 103 VAL A C 1
ATOM 813 O O . VAL A 1 103 ? 24.363 -6.716 -18.974 1.00 96.75 103 VAL A O 1
ATOM 816 N N . GLU A 1 104 ? 22.657 -8.127 -19.370 1.00 97.00 104 GLU A N 1
ATOM 817 C CA . GLU A 1 104 ? 22.820 -8.236 -20.821 1.00 97.00 104 GLU A CA 1
ATOM 818 C C . GLU A 1 104 ? 21.668 -7.515 -21.537 1.00 97.00 104 GLU A C 1
ATOM 820 O O . GLU A 1 104 ? 20.606 -7.333 -20.940 1.00 97.00 104 GLU A O 1
ATOM 825 N N . PRO A 1 105 ? 21.824 -7.093 -22.804 1.00 95.50 105 PRO A N 1
ATOM 826 C CA . PRO A 1 105 ? 20.722 -6.508 -23.559 1.00 95.50 105 PRO A CA 1
ATOM 827 C C . PRO A 1 105 ? 19.507 -7.439 -23.633 1.00 95.50 105 PRO A C 1
ATOM 829 O O . PRO A 1 105 ? 19.630 -8.663 -23.614 1.00 95.50 105 PRO A O 1
ATOM 832 N N . TYR A 1 106 ? 18.325 -6.846 -23.775 1.00 96.62 106 TYR A N 1
ATOM 833 C CA . TYR A 1 106 ? 17.113 -7.602 -24.063 1.00 96.62 106 TYR A CA 1
ATOM 834 C C . TYR A 1 106 ? 17.267 -8.363 -25.381 1.00 96.62 106 TYR A C 1
ATOM 836 O O . TYR A 1 106 ? 17.615 -7.771 -26.400 1.00 96.62 106 TYR A O 1
ATOM 844 N N . ALA A 1 107 ? 17.008 -9.670 -25.355 1.00 94.38 107 ALA A N 1
ATOM 845 C CA . ALA A 1 107 ? 17.185 -10.539 -26.518 1.00 94.38 107 ALA A CA 1
ATOM 846 C C . ALA A 1 107 ? 16.152 -10.288 -27.632 1.00 94.38 107 ALA A C 1
ATOM 848 O O . ALA A 1 107 ? 16.360 -10.698 -28.771 1.00 94.38 107 ALA A O 1
ATOM 849 N N . ASP A 1 108 ? 15.034 -9.651 -27.291 1.00 92.12 108 ASP A N 1
ATOM 850 C CA . ASP A 1 108 ? 13.873 -9.409 -28.145 1.00 92.12 108 ASP A CA 1
ATOM 851 C C . ASP A 1 108 ? 13.696 -7.929 -28.529 1.00 92.12 108 ASP A C 1
ATOM 853 O O . ASP A 1 108 ? 12.620 -7.543 -28.993 1.00 92.12 108 ASP A O 1
ATOM 857 N N . ARG A 1 109 ? 14.738 -7.106 -28.344 1.00 72.31 109 ARG A N 1
ATOM 858 C CA . ARG A 1 109 ? 14.736 -5.673 -28.664 1.00 72.31 109 ARG A CA 1
ATOM 859 C C . ARG A 1 109 ? 15.629 -5.317 -29.848 1.00 72.31 109 ARG A C 1
ATOM 861 O O . ARG A 1 109 ? 16.720 -5.911 -29.977 1.00 72.31 109 ARG A O 1
#

Foldseek 3Di:
DVVLVVVLVVVLVVQVVCVVVVNAEDEPEVADPSVLVSLVVCVVVVRLRHQYEYEAEDEPPDDPVCCVRRVVQQVVFVDPRTHYNHYDYDPWDDPVVLTGDDPDHDPVD

pLDDT: mean 95.31, std 4.26, range [72.31, 98.56]